Protein AF-A0A0Q6QA47-F1 (afdb_monomer_lite)

Foldseek 3Di:
DDDDPVDDDDDDDPDPDDDDDDDDDDDDPDDPPVVVVSVVCVVCVCVDPVNVVVVVVVVVVVVVVVVVVVVVVPPPPDDDD

Radius of gyration: 20.11 Å; chains: 1; bounding box: 49×29×54 Å

Secondary structure (DSSP, 8-state):
----TTS-------SSS------------PPTTHHHHHHHHHHHHTTSHHHHHHHHHHHHHHHHHHHHHHHHHTS------

pLDDT: mean 87.21, std 10.08, range [44.41, 96.06]

Sequence (81 aa):
MIFDDAYEHEAWNHSEKTRVVLFVDFVKPLRFPARFVNWALMNLAVFTPFIREGLDNHKAWEKKFYAQAEAFRNRPQAQKD

Structure (mmCIF, N/CA/C/O backbone):
data_AF-A0A0Q6QA47-F1
#
_entry.id   AF-A0A0Q6QA47-F1
#
loop_
_atom_site.group_PDB
_atom_site.id
_atom_site.type_symbol
_atom_site.label_atom_id
_atom_site.label_alt_id
_atom_site.label_comp_id
_atom_site.label_asym_id
_atom_site.label_entity_id
_atom_site.label_seq_id
_atom_site.pdbx_PDB_ins_code
_atom_site.Cartn_x
_atom_site.Cartn_y
_atom_site.Cartn_z
_atom_site.occupancy
_atom_site.B_iso_or_equiv
_atom_site.auth_seq_id
_atom_site.auth_comp_id
_atom_site.auth_asym_id
_atom_site.auth_atom_id
_atom_site.pdbx_PDB_model_num
ATOM 1 N N . MET A 1 1 ? -16.930 0.673 -6.510 1.00 68.50 1 MET A N 1
ATOM 2 C CA . MET A 1 1 ? -16.177 1.820 -7.056 1.00 68.50 1 MET A CA 1
ATOM 3 C C . MET A 1 1 ? -14.712 1.429 -7.044 1.00 68.50 1 MET A C 1
ATOM 5 O O . MET A 1 1 ? -14.292 0.870 -6.041 1.00 68.50 1 MET A O 1
ATOM 9 N N . ILE A 1 2 ? -13.997 1.619 -8.150 1.00 70.50 2 ILE A N 1
ATOM 10 C CA . ILE A 1 2 ? -12.555 1.356 -8.256 1.00 70.50 2 ILE A CA 1
ATOM 11 C C . ILE A 1 2 ? -11.905 2.724 -8.437 1.00 70.50 2 ILE A C 1
ATOM 13 O O . ILE A 1 2 ? -12.355 3.485 -9.295 1.00 70.50 2 ILE A O 1
ATOM 17 N N . PHE A 1 3 ? -10.930 3.043 -7.593 1.00 73.50 3 PHE A N 1
ATOM 18 C CA . PHE A 1 3 ? -10.158 4.277 -7.677 1.00 73.50 3 PHE A CA 1
ATOM 19 C C . PHE A 1 3 ? -8.825 3.978 -8.358 1.00 73.50 3 PHE A C 1
ATOM 21 O O . PHE A 1 3 ? -8.286 2.883 -8.201 1.00 73.50 3 PHE A O 1
ATOM 28 N N . ASP A 1 4 ? -8.338 4.925 -9.152 1.00 78.31 4 ASP A N 1
ATOM 29 C CA . ASP A 1 4 ? -6.987 4.871 -9.702 1.00 78.31 4 ASP A CA 1
ATOM 30 C C . ASP A 1 4 ? -6.063 5.670 -8.781 1.00 78.31 4 ASP A C 1
ATOM 32 O O . ASP A 1 4 ? -6.161 6.894 -8.708 1.00 78.31 4 ASP A O 1
ATOM 36 N N . ASP A 1 5 ? -5.162 4.982 -8.090 1.00 80.94 5 ASP A N 1
ATOM 37 C CA . ASP A 1 5 ? -4.226 5.599 -7.147 1.00 80.94 5 ASP A CA 1
ATOM 38 C C . ASP A 1 5 ? -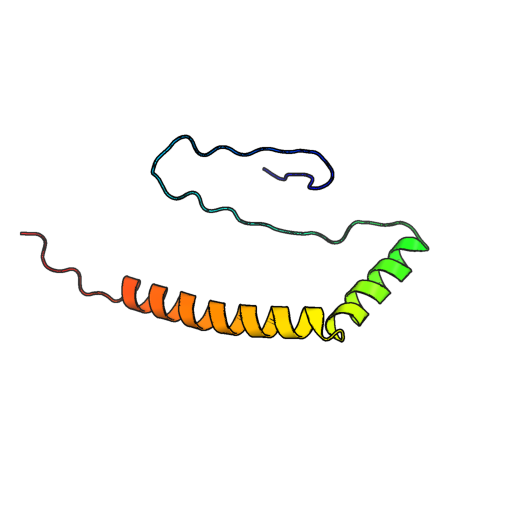3.219 6.551 -7.824 1.00 80.94 5 ASP A C 1
ATOM 40 O O . ASP A 1 5 ? -2.512 7.289 -7.140 1.00 80.94 5 ASP A O 1
ATOM 44 N N . ALA A 1 6 ? -3.139 6.570 -9.163 1.00 80.75 6 ALA A N 1
ATOM 45 C CA . ALA A 1 6 ? -2.286 7.502 -9.904 1.00 80.75 6 ALA A CA 1
ATOM 46 C C . ALA A 1 6 ? -2.844 8.933 -9.984 1.00 80.75 6 ALA A C 1
ATOM 48 O O . ALA A 1 6 ? -2.121 9.839 -10.403 1.00 80.75 6 ALA A O 1
ATOM 49 N N . TYR A 1 7 ? -4.110 9.143 -9.619 1.00 85.94 7 TYR A N 1
ATOM 50 C CA . TYR A 1 7 ? -4.732 10.463 -9.591 1.00 85.94 7 TYR A CA 1
ATOM 51 C C . TYR A 1 7 ? -5.008 10.898 -8.153 1.00 85.94 7 TYR A C 1
ATOM 53 O O . TYR A 1 7 ? -5.234 10.075 -7.264 1.00 85.94 7 TYR A O 1
ATOM 61 N N . GLU A 1 8 ? -5.006 12.209 -7.925 1.00 87.44 8 GLU A N 1
ATOM 62 C CA . GLU A 1 8 ? -5.334 12.771 -6.618 1.00 87.44 8 GLU A CA 1
ATOM 63 C C . GLU A 1 8 ? -6.804 12.514 -6.286 1.00 87.44 8 GLU A C 1
ATOM 65 O O . GLU A 1 8 ? -7.711 12.865 -7.044 1.00 87.44 8 GLU A O 1
ATOM 70 N N . HIS A 1 9 ? -7.032 11.894 -5.133 1.00 86.69 9 HIS A N 1
ATOM 71 C CA . HIS A 1 9 ? -8.362 11.618 -4.622 1.00 86.69 9 HIS A CA 1
ATOM 72 C C . HIS A 1 9 ? -8.404 11.922 -3.129 1.00 86.69 9 HIS A C 1
ATOM 74 O O . HIS A 1 9 ? -7.554 11.469 -2.363 1.00 86.69 9 HIS A O 1
ATOM 80 N N . GLU A 1 10 ? -9.439 12.641 -2.706 1.00 86.62 10 GLU A N 1
ATOM 81 C CA . GLU A 1 10 ? -9.701 12.918 -1.298 1.00 86.62 10 GLU A CA 1
ATOM 82 C C . GLU A 1 10 ? -11.015 12.286 -0.856 1.00 86.62 10 GLU A C 1
ATOM 84 O O . GLU A 1 10 ? -12.006 12.241 -1.590 1.00 86.62 10 GLU A O 1
ATOM 89 N N . ALA A 1 11 ? -11.036 11.803 0.382 1.00 87.00 11 ALA A N 1
ATOM 90 C CA . ALA A 1 11 ? -12.184 11.119 0.938 1.00 87.00 11 ALA A CA 1
ATOM 91 C C . ALA A 1 11 ? -12.439 11.585 2.375 1.00 87.00 11 ALA A C 1
ATOM 93 O O . ALA A 1 11 ? -11.767 11.159 3.309 1.00 87.00 11 ALA A O 1
ATOM 94 N N . TRP A 1 12 ? -13.472 12.406 2.559 1.00 91.12 12 TRP A N 1
ATOM 95 C CA . TRP A 1 12 ? -13.837 12.980 3.856 1.00 91.12 12 TRP A CA 1
ATOM 96 C C . TRP A 1 12 ? -15.012 12.221 4.495 1.00 91.12 12 TRP A C 1
ATOM 98 O O . TRP A 1 12 ? -16.025 11.964 3.841 1.00 91.12 12 TRP A O 1
ATOM 108 N N . ASN A 1 13 ? -14.888 11.832 5.771 1.00 91.81 13 ASN A N 1
ATOM 109 C CA . ASN A 1 13 ? -15.989 11.256 6.555 1.00 91.81 13 ASN A CA 1
ATOM 110 C C . ASN A 1 13 ? -16.622 12.346 7.432 1.00 91.81 13 ASN A C 1
ATOM 112 O O . ASN A 1 13 ? -16.069 12.704 8.464 1.00 91.81 13 ASN A O 1
ATOM 116 N N . HIS A 1 14 ? -17.789 12.852 7.034 1.00 93.62 14 HIS A N 1
ATOM 117 C CA . HIS A 1 14 ? -18.518 13.913 7.745 1.00 93.62 14 HIS A CA 1
ATOM 118 C C . HIS A 1 14 ? -19.410 13.381 8.884 1.00 93.62 14 HIS A C 1
ATOM 120 O O . HIS A 1 14 ? -20.413 13.998 9.234 1.00 93.62 14 HIS A O 1
ATOM 126 N N . SER A 1 15 ? -19.109 12.200 9.424 1.00 94.50 15 SER A N 1
ATOM 127 C CA . SER A 1 15 ? -19.899 11.566 10.479 1.00 94.50 15 SER A CA 1
ATOM 128 C C . SER A 1 15 ? -19.008 10.996 11.573 1.00 94.50 15 SER A C 1
ATOM 130 O O . SER A 1 15 ? -17.854 10.653 11.330 1.00 94.50 15 SER A O 1
ATOM 132 N N . GLU A 1 16 ? -19.582 10.808 12.759 1.00 92.00 16 GLU A N 1
ATOM 133 C CA . GLU A 1 16 ? -18.909 10.153 13.889 1.00 92.00 16 GLU A CA 1
ATOM 134 C C . GLU A 1 16 ? -18.857 8.619 13.752 1.00 92.00 16 GLU A C 1
ATOM 136 O O . GLU A 1 16 ? -18.343 7.919 14.623 1.00 92.00 16 GLU A O 1
ATOM 141 N N . LY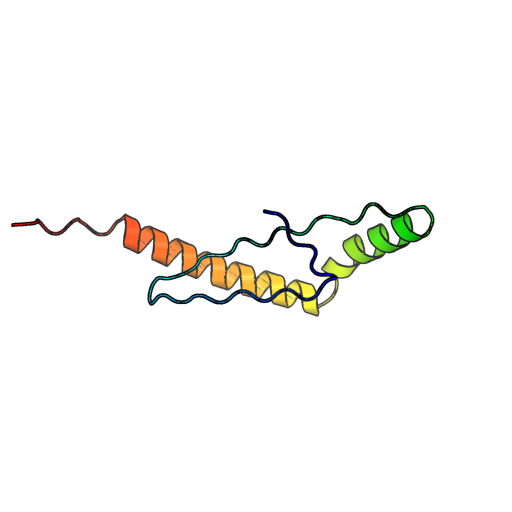S A 1 17 ? -19.404 8.060 12.664 1.00 91.81 17 LYS A N 1
ATOM 142 C CA . LYS A 1 17 ? -19.444 6.611 12.441 1.00 91.81 17 LYS A CA 1
ATOM 143 C C . LYS A 1 17 ? -18.132 6.112 11.842 1.00 91.81 17 LYS A C 1
ATOM 145 O O . LYS A 1 17 ? -17.517 6.773 11.004 1.00 91.81 17 LYS A O 1
ATOM 150 N N . THR A 1 18 ? -17.743 4.893 12.212 1.00 88.88 18 THR A N 1
ATOM 151 C CA . THR A 1 18 ? -16.576 4.208 11.646 1.00 88.88 18 THR A CA 1
ATOM 152 C C . THR A 1 18 ? -16.760 3.952 10.149 1.00 88.88 18 THR A C 1
ATOM 154 O O . THR A 1 18 ? -17.749 3.349 9.731 1.00 88.88 18 THR A O 1
ATOM 157 N N . ARG A 1 19 ? -15.775 4.362 9.342 1.00 89.50 19 ARG A N 1
ATOM 158 C CA . ARG A 1 19 ? -15.699 4.070 7.907 1.00 89.50 19 ARG A CA 1
ATOM 159 C C . ARG A 1 19 ? -14.645 2.996 7.662 1.00 89.50 19 ARG A C 1
ATOM 161 O O . ARG A 1 19 ? -13.480 3.194 7.986 1.00 89.50 19 ARG A O 1
ATOM 168 N N . VAL A 1 20 ? -15.056 1.886 7.058 1.00 85.88 20 VAL A N 1
ATOM 169 C CA . VAL A 1 20 ? -14.159 0.795 6.652 1.00 85.88 20 VAL A CA 1
ATOM 170 C C . VAL A 1 20 ? -13.869 0.928 5.158 1.00 85.88 20 VAL A C 1
ATOM 172 O O . VAL A 1 20 ? -14.787 1.163 4.371 1.00 85.88 20 VAL A O 1
ATOM 175 N N . VAL A 1 21 ? -12.602 0.799 4.769 1.00 84.06 21 VAL A N 1
ATOM 176 C CA . VAL A 1 21 ? -12.147 0.850 3.372 1.00 84.06 21 VAL A CA 1
ATOM 177 C C . VAL A 1 21 ? -11.416 -0.452 3.055 1.00 84.06 21 VAL A C 1
ATOM 179 O O . VAL A 1 21 ? -10.595 -0.899 3.850 1.00 84.06 21 VAL A O 1
ATOM 182 N N . LEU A 1 22 ? -11.731 -1.058 1.909 1.00 84.19 22 LEU A N 1
ATOM 183 C CA . LEU A 1 22 ? -11.025 -2.221 1.375 1.00 84.19 22 LEU A CA 1
ATOM 184 C C . LEU A 1 22 ? -10.170 -1.768 0.191 1.00 84.19 22 LEU A C 1
ATOM 186 O O . LEU A 1 22 ? -10.717 -1.303 -0.809 1.00 84.19 22 LEU A O 1
ATOM 190 N N . PHE A 1 23 ? -8.855 -1.928 0.309 1.00 84.19 23 PHE A N 1
ATOM 191 C CA . PHE A 1 23 ? -7.916 -1.721 -0.791 1.00 84.19 23 PHE A CA 1
ATOM 192 C C . PHE A 1 23 ? -7.677 -3.042 -1.522 1.00 84.19 23 PHE A C 1
ATOM 194 O O . PHE A 1 23 ? -7.503 -4.084 -0.887 1.00 84.19 23 PHE A O 1
ATOM 201 N N . VAL A 1 24 ? -7.704 -3.000 -2.854 1.00 84.25 24 VAL A N 1
ATOM 202 C CA . VAL A 1 24 ? -7.434 -4.153 -3.718 1.00 84.25 24 VAL A CA 1
ATOM 203 C C . VAL A 1 24 ? -6.545 -3.693 -4.866 1.00 84.25 24 VAL A C 1
ATOM 205 O O . VAL A 1 24 ? -7.008 -2.975 -5.749 1.00 84.25 24 VAL A O 1
ATOM 208 N N . ASP A 1 25 ? -5.296 -4.151 -4.863 1.00 84.62 25 ASP A N 1
ATOM 209 C CA . ASP A 1 25 ? -4.319 -3.843 -5.905 1.00 84.62 25 ASP A CA 1
ATOM 210 C C . ASP A 1 25 ? -4.256 -4.948 -6.959 1.00 84.62 25 ASP A C 1
ATOM 212 O O . ASP A 1 25 ? -4.235 -6.143 -6.651 1.00 84.62 25 ASP A O 1
ATOM 216 N N . PHE A 1 26 ? -4.174 -4.545 -8.227 1.00 87.06 26 PHE A N 1
ATOM 217 C CA . PHE A 1 26 ? -4.055 -5.457 -9.361 1.00 87.06 26 PHE A CA 1
ATOM 218 C C . PHE A 1 26 ? -2.718 -5.273 -10.077 1.00 87.06 26 PHE A C 1
ATOM 220 O O . PHE A 1 26 ? -2.195 -4.166 -10.205 1.00 87.06 26 PHE A O 1
ATOM 227 N N . VAL A 1 27 ? -2.182 -6.362 -10.629 1.00 88.75 27 VAL A N 1
ATOM 228 C CA . VAL A 1 27 ? -0.975 -6.294 -11.460 1.00 88.75 27 VAL A CA 1
ATOM 229 C C . VAL A 1 27 ? -1.284 -5.538 -12.753 1.00 88.75 27 VAL A C 1
ATOM 231 O O . VAL A 1 27 ? -2.136 -5.953 -13.540 1.00 88.75 27 VAL A O 1
ATOM 234 N N . LYS A 1 28 ? -0.550 -4.448 -13.007 1.00 87.38 28 LYS A N 1
ATOM 235 C CA . LYS A 1 28 ? -0.733 -3.628 -14.211 1.00 87.38 28 LYS A CA 1
ATOM 236 C C . LYS A 1 28 ? -0.433 -4.439 -15.486 1.00 87.38 28 LYS A C 1
ATOM 238 O O . LYS A 1 28 ? 0.648 -5.033 -15.585 1.00 87.38 28 LYS A O 1
ATOM 243 N N . PRO A 1 29 ? -1.327 -4.451 -16.497 1.00 88.69 29 PRO A N 1
ATOM 244 C CA . PRO A 1 29 ? -1.085 -5.139 -17.761 1.00 88.69 29 PRO A CA 1
ATOM 245 C C . PRO A 1 29 ? -0.075 -4.352 -18.608 1.00 88.69 29 PRO A C 1
ATOM 247 O O . PRO A 1 29 ? -0.426 -3.485 -19.405 1.00 88.69 29 PRO A O 1
ATOM 250 N N . LEU A 1 30 ? 1.211 -4.635 -18.413 1.00 93.38 30 LEU A N 1
ATOM 251 C CA . LEU A 1 30 ? 2.302 -4.000 -19.152 1.00 93.38 30 LEU A CA 1
ATOM 252 C C . LEU A 1 30 ? 2.608 -4.746 -20.461 1.00 93.38 30 LEU A C 1
ATOM 254 O O . LEU A 1 30 ? 2.389 -5.954 -20.582 1.00 93.38 30 LEU A O 1
ATOM 258 N N . ARG A 1 31 ? 3.165 -4.031 -21.446 1.00 94.56 31 ARG A N 1
ATOM 259 C CA . ARG A 1 31 ? 3.687 -4.622 -22.692 1.00 94.56 31 ARG A CA 1
ATOM 260 C C . ARG A 1 31 ? 5.126 -5.112 -22.492 1.00 94.56 31 ARG A C 1
ATOM 262 O O . ARG A 1 31 ? 5.804 -4.722 -21.541 1.00 94.56 31 ARG A O 1
ATOM 269 N N . PHE A 1 32 ? 5.603 -5.988 -23.372 1.00 94.25 32 PHE A N 1
ATOM 270 C CA . PHE A 1 32 ? 7.016 -6.379 -23.394 1.00 94.25 32 PHE A CA 1
ATOM 271 C C . PHE A 1 32 ? 7.890 -5.171 -23.794 1.00 94.25 32 PHE A C 1
ATOM 273 O O . PHE A 1 32 ? 7.480 -4.436 -24.694 1.00 94.25 32 PHE A O 1
ATOM 280 N N . PRO A 1 33 ? 9.058 -4.940 -23.156 1.00 94.50 33 PRO A N 1
ATOM 281 C CA . PRO A 1 33 ? 9.721 -5.768 -22.135 1.00 94.50 33 PRO A CA 1
ATOM 282 C C . PRO A 1 33 ? 9.314 -5.473 -20.681 1.00 94.50 33 PRO A C 1
ATOM 284 O O . PRO A 1 33 ? 9.614 -6.267 -19.790 1.00 94.50 33 PRO A O 1
ATOM 287 N N . ALA A 1 34 ? 8.587 -4.383 -20.426 1.00 96.06 34 ALA A N 1
ATOM 288 C CA . ALA A 1 34 ? 8.223 -3.940 -19.077 1.00 96.06 34 ALA A CA 1
ATOM 289 C C . ALA A 1 34 ? 7.461 -5.002 -18.263 1.00 96.06 34 ALA A C 1
ATOM 291 O O . ALA A 1 34 ? 7.680 -5.131 -17.062 1.00 96.06 34 ALA A O 1
ATOM 292 N N . ARG A 1 35 ? 6.628 -5.829 -18.910 1.00 95.00 35 ARG A N 1
ATOM 293 C CA . ARG A 1 35 ? 5.945 -6.956 -18.250 1.00 95.00 35 ARG A CA 1
ATOM 294 C C . ARG A 1 35 ? 6.912 -7.953 -17.609 1.00 95.00 35 ARG A C 1
ATOM 296 O O . ARG A 1 35 ? 6.631 -8.441 -16.520 1.00 95.00 35 ARG A O 1
ATOM 303 N N . PHE A 1 36 ? 8.022 -8.260 -18.282 1.00 95.25 36 PHE A N 1
ATOM 304 C CA . PHE A 1 36 ? 9.022 -9.197 -17.769 1.00 95.25 36 PHE A CA 1
ATOM 305 C C . PHE A 1 36 ? 9.749 -8.606 -16.561 1.00 95.25 36 PHE A C 1
ATOM 307 O O . PHE A 1 36 ? 9.867 -9.268 -15.535 1.00 95.25 36 PHE A O 1
ATOM 314 N N . VAL A 1 37 ? 10.153 -7.336 -16.654 1.00 95.69 37 VAL A N 1
ATOM 315 C CA . VAL A 1 37 ? 10.789 -6.616 -15.542 1.00 95.69 37 VAL A CA 1
ATOM 316 C C . VAL A 1 37 ? 9.855 -6.547 -14.334 1.00 95.69 37 VAL A C 1
ATOM 318 O O . VAL A 1 37 ? 10.266 -6.890 -13.232 1.00 95.69 37 VAL A O 1
ATOM 321 N N . ASN A 1 38 ? 8.585 -6.182 -14.534 1.00 93.75 38 ASN A N 1
ATOM 322 C CA . ASN A 1 38 ? 7.595 -6.141 -13.458 1.00 93.75 38 ASN A CA 1
ATOM 323 C C . ASN A 1 38 ? 7.395 -7.515 -12.805 1.00 93.75 38 ASN A C 1
ATOM 325 O O . ASN A 1 38 ? 7.387 -7.620 -11.583 1.00 93.75 38 ASN A O 1
ATOM 329 N N . TRP A 1 39 ? 7.285 -8.579 -13.608 1.00 93.94 39 TRP A N 1
ATOM 330 C CA . TRP A 1 39 ? 7.196 -9.941 -13.086 1.00 93.94 39 TRP A CA 1
ATOM 331 C C . TRP A 1 39 ? 8.429 -10.303 -12.247 1.00 93.94 39 TRP A C 1
ATOM 333 O O . TRP A 1 39 ? 8.274 -10.776 -11.124 1.00 93.94 39 TRP A O 1
ATOM 343 N N . ALA A 1 40 ? 9.640 -10.030 -12.741 1.00 94.75 40 ALA A N 1
ATOM 344 C CA . ALA A 1 40 ? 10.871 -10.313 -12.008 1.00 94.75 40 ALA A CA 1
ATOM 345 C C . ALA A 1 40 ? 10.935 -9.531 -10.686 1.00 94.75 40 ALA A C 1
ATOM 347 O O . ALA A 1 40 ? 11.201 -10.123 -9.644 1.00 94.75 40 ALA A O 1
ATOM 348 N N . LEU A 1 41 ? 10.620 -8.232 -10.702 1.00 93.19 41 LEU A N 1
ATOM 349 C CA . LEU A 1 41 ? 10.598 -7.398 -9.499 1.00 93.19 41 LEU A CA 1
ATOM 350 C C . LEU A 1 41 ? 9.610 -7.925 -8.457 1.00 93.19 41 LEU A C 1
ATOM 352 O O . LEU A 1 41 ? 9.998 -8.086 -7.308 1.00 93.19 41 LEU A O 1
ATOM 356 N N . MET A 1 42 ? 8.374 -8.254 -8.840 1.00 90.75 42 MET A N 1
ATOM 357 C CA . MET A 1 42 ? 7.374 -8.771 -7.895 1.00 90.75 42 MET A CA 1
ATOM 358 C C . MET A 1 42 ? 7.786 -10.118 -7.287 1.00 90.75 42 MET A C 1
ATOM 360 O O . MET A 1 42 ? 7.628 -10.329 -6.086 1.00 90.75 42 MET A O 1
ATOM 364 N N . ASN A 1 43 ? 8.362 -11.018 -8.091 1.00 90.69 43 ASN A N 1
ATOM 365 C CA . ASN A 1 43 ? 8.809 -12.327 -7.606 1.00 90.69 43 ASN A CA 1
ATOM 366 C C . ASN A 1 43 ? 10.084 -12.244 -6.760 1.00 90.69 43 ASN A C 1
ATOM 368 O O . ASN A 1 43 ? 10.310 -13.113 -5.925 1.00 90.69 43 ASN A O 1
ATOM 372 N N . LEU A 1 44 ? 10.918 -11.220 -6.956 1.00 93.00 44 LEU A N 1
ATOM 373 C CA . LEU A 1 44 ? 12.141 -11.033 -6.177 1.00 93.00 44 LEU A CA 1
ATOM 374 C C . LEU A 1 44 ? 11.927 -10.163 -4.930 1.00 93.00 44 LEU A C 1
ATOM 376 O O . LEU A 1 44 ? 12.617 -10.351 -3.927 1.00 93.00 44 LEU A O 1
ATOM 380 N N . ALA A 1 45 ? 10.951 -9.253 -4.952 1.00 89.19 45 ALA A N 1
ATOM 381 C CA . ALA A 1 45 ? 10.657 -8.329 -3.858 1.00 89.19 45 ALA A CA 1
ATOM 382 C C . ALA A 1 45 ? 10.322 -9.052 -2.544 1.00 89.19 45 ALA A C 1
ATOM 384 O O . ALA A 1 45 ? 10.718 -8.588 -1.475 1.00 89.19 45 ALA A O 1
ATOM 385 N N . VAL A 1 46 ? 9.680 -10.224 -2.604 1.00 85.94 46 VAL A N 1
ATOM 386 C CA . VAL A 1 46 ? 9.354 -11.049 -1.422 1.00 85.94 46 VAL A CA 1
ATOM 387 C C . VAL A 1 46 ? 10.587 -11.571 -0.669 1.00 85.94 46 VAL A C 1
ATOM 389 O O . VAL A 1 46 ? 10.489 -11.993 0.485 1.00 85.94 46 VAL A O 1
ATOM 392 N N . PHE A 1 47 ? 11.768 -11.545 -1.292 1.00 89.69 47 PHE A N 1
ATOM 393 C CA . PHE A 1 47 ? 13.023 -11.916 -0.637 1.00 89.69 47 PHE A CA 1
ATOM 394 C C . PHE A 1 47 ? 13.706 -10.736 0.060 1.00 89.69 47 PHE A C 1
ATOM 396 O O . PHE A 1 47 ? 14.676 -10.945 0.788 1.00 89.69 47 PHE A O 1
ATOM 403 N N . THR A 1 48 ? 13.206 -9.511 -0.118 1.00 92.50 48 THR A N 1
ATOM 404 C CA . THR A 1 48 ? 13.774 -8.329 0.534 1.00 92.50 48 THR A CA 1
ATOM 405 C C . THR A 1 48 ? 13.392 -8.274 2.020 1.00 92.50 48 THR A C 1
ATOM 407 O O . THR A 1 48 ? 12.265 -8.637 2.374 1.00 92.50 48 THR A O 1
ATOM 410 N N . PRO A 1 49 ? 14.291 -7.806 2.911 1.00 91.31 49 PRO A N 1
ATOM 411 C CA . PRO A 1 49 ? 14.000 -7.708 4.344 1.00 91.31 49 PRO A CA 1
ATOM 412 C C . PRO A 1 49 ? 12.768 -6.851 4.647 1.00 91.31 49 PRO A C 1
ATOM 414 O O . PRO A 1 49 ? 11.942 -7.241 5.464 1.00 91.31 49 PRO A O 1
ATOM 417 N N . PHE A 1 50 ? 12.609 -5.741 3.923 1.00 91.19 50 PHE A N 1
ATOM 418 C CA . PHE A 1 50 ? 11.508 -4.798 4.106 1.00 91.19 50 PHE A CA 1
ATOM 419 C C . PHE A 1 50 ? 10.128 -5.454 3.933 1.00 91.19 50 PHE A C 1
ATOM 421 O O . PHE A 1 50 ? 9.256 -5.312 4.787 1.00 91.19 50 PHE A O 1
ATOM 428 N N . ILE A 1 51 ? 9.935 -6.230 2.860 1.00 89.94 51 ILE A N 1
ATOM 429 C CA . ILE A 1 51 ? 8.658 -6.914 2.606 1.00 89.94 51 ILE A CA 1
ATOM 430 C C . ILE A 1 51 ? 8.417 -8.044 3.613 1.00 89.94 51 ILE A C 1
ATOM 432 O O . ILE A 1 51 ? 7.286 -8.244 4.054 1.00 89.94 51 ILE A O 1
ATOM 436 N N . ARG A 1 52 ? 9.467 -8.775 4.004 1.00 90.81 52 ARG A N 1
ATOM 437 C CA . ARG A 1 52 ? 9.353 -9.866 4.986 1.00 90.81 52 ARG A CA 1
ATOM 438 C C . ARG A 1 52 ? 8.944 -9.361 6.362 1.00 90.81 52 ARG A C 1
ATOM 440 O O . ARG A 1 52 ? 8.006 -9.896 6.941 1.00 90.81 52 ARG A O 1
ATOM 447 N N . GLU A 1 53 ? 9.596 -8.308 6.844 1.00 93.38 53 GLU A N 1
ATOM 448 C CA . GLU A 1 53 ? 9.263 -7.689 8.126 1.00 93.38 53 GLU A CA 1
ATOM 449 C C . GLU A 1 53 ? 7.825 -7.151 8.125 1.00 93.38 53 GLU A C 1
ATOM 451 O O . GLU A 1 53 ? 7.063 -7.392 9.063 1.00 93.38 53 GLU A O 1
ATOM 456 N N . GLY A 1 54 ? 7.415 -6.492 7.034 1.00 92.56 54 GLY A N 1
ATOM 457 C CA . GLY A 1 54 ? 6.033 -6.052 6.850 1.00 92.56 54 GLY A CA 1
ATOM 458 C C . GLY A 1 54 ? 5.030 -7.209 6.912 1.00 92.56 54 GLY A C 1
ATOM 459 O O . GLY A 1 54 ? 4.010 -7.106 7.597 1.00 92.56 54 GLY A O 1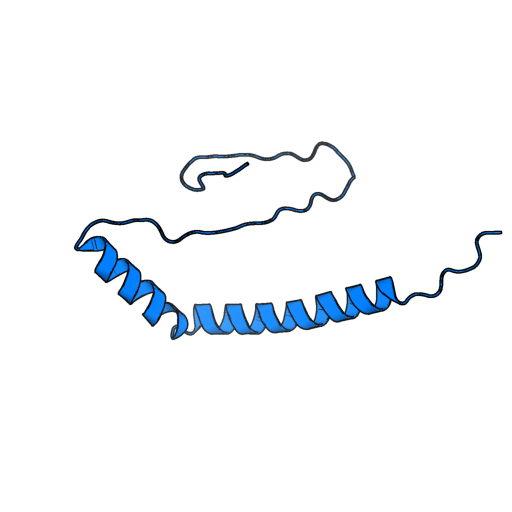
ATOM 460 N N . LEU A 1 55 ? 5.333 -8.334 6.257 1.00 91.38 55 LEU A N 1
ATOM 461 C CA . LEU A 1 55 ? 4.482 -9.525 6.262 1.00 91.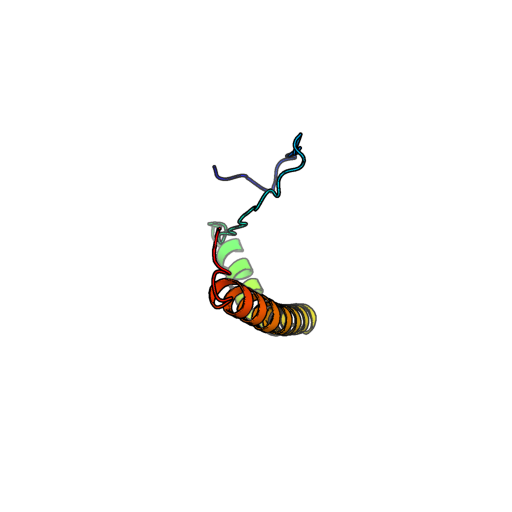38 55 LEU A CA 1
ATOM 462 C C . LEU A 1 55 ? 4.372 -10.159 7.656 1.00 91.38 55 LEU A C 1
ATOM 464 O O . LEU A 1 55 ? 3.279 -10.556 8.064 1.00 91.38 55 LEU A O 1
ATOM 468 N N . ASP A 1 56 ? 5.476 -10.256 8.393 1.00 94.44 56 ASP A N 1
ATOM 469 C CA . ASP A 1 56 ? 5.487 -10.839 9.736 1.00 94.44 56 ASP A CA 1
ATOM 470 C C . ASP A 1 56 ? 4.700 -9.969 10.726 1.00 94.44 56 ASP A C 1
ATOM 472 O O . ASP A 1 56 ? 3.865 -10.478 11.483 1.00 94.44 56 ASP A O 1
ATOM 476 N N . ASN A 1 57 ? 4.875 -8.648 10.650 1.00 94.38 57 ASN A N 1
ATOM 477 C CA . ASN A 1 57 ? 4.094 -7.688 11.427 1.00 94.38 57 ASN A CA 1
ATOM 478 C C . ASN A 1 57 ? 2.599 -7.760 11.086 1.00 94.38 57 ASN A C 1
ATOM 480 O O . ASN A 1 57 ? 1.759 -7.780 11.991 1.00 94.38 57 ASN A O 1
ATOM 484 N N . HIS A 1 58 ? 2.257 -7.869 9.797 1.00 93.88 58 HIS A N 1
ATOM 485 C CA . HIS A 1 58 ? 0.875 -8.041 9.357 1.00 93.88 58 HIS A CA 1
ATOM 486 C C . HIS A 1 58 ? 0.263 -9.323 9.935 1.00 93.88 58 HIS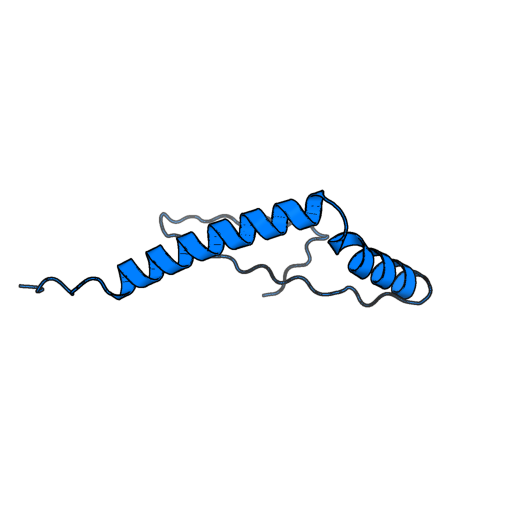 A C 1
ATOM 488 O O . HIS A 1 58 ? -0.835 -9.282 10.487 1.00 93.88 58 HIS A O 1
ATOM 494 N N . LYS A 1 59 ? 0.954 -10.465 9.855 1.00 95.00 59 LYS A N 1
ATOM 495 C CA . LYS A 1 59 ? 0.464 -11.738 10.419 1.00 95.00 59 LYS A CA 1
ATOM 496 C C . LYS A 1 59 ? 0.270 -11.658 11.934 1.00 95.00 59 LYS A C 1
ATOM 498 O O . LYS A 1 59 ? -0.713 -12.173 12.470 1.00 95.00 59 LYS A O 1
ATOM 503 N N . ALA A 1 60 ? 1.193 -11.004 12.640 1.00 95.62 60 ALA A N 1
ATOM 504 C CA . ALA A 1 60 ? 1.088 -10.808 14.082 1.00 95.62 60 ALA A CA 1
ATOM 505 C C . ALA A 1 60 ? -0.128 -9.945 14.458 1.00 95.62 60 ALA A C 1
ATOM 507 O O . ALA A 1 60 ? -0.824 -10.248 15.432 1.00 95.62 60 ALA A O 1
ATOM 508 N N . TRP A 1 61 ? -0.396 -8.887 13.689 1.00 95.06 61 TRP A N 1
ATOM 509 C CA . TRP A 1 61 ? -1.596 -8.067 13.837 1.00 95.06 61 TRP A CA 1
ATOM 510 C C . TRP A 1 61 ? -2.869 -8.868 13.536 1.00 95.06 61 TRP A C 1
ATOM 512 O O . TRP A 1 61 ? -3.786 -8.878 14.356 1.00 95.06 61 TRP A O 1
ATOM 522 N N . GLU A 1 62 ? -2.893 -9.606 12.426 1.00 95.00 62 GLU A N 1
ATOM 523 C CA . GLU A 1 62 ? -4.038 -10.398 11.969 1.00 95.00 62 GLU A CA 1
ATOM 524 C C . GLU A 1 62 ? -4.485 -11.417 13.028 1.00 95.00 62 GLU A C 1
ATOM 526 O O . GLU A 1 62 ? -5.665 -11.497 13.375 1.00 95.00 62 GLU A O 1
ATOM 531 N N . LYS A 1 63 ? -3.527 -12.129 13.638 1.00 94.94 63 LYS A N 1
ATOM 532 C CA . LYS A 1 63 ? -3.802 -13.064 14.737 1.00 94.94 63 LYS A CA 1
ATOM 533 C C . LYS A 1 63 ? -4.501 -12.380 15.916 1.00 94.94 63 LYS A C 1
ATOM 535 O O . LYS A 1 63 ? -5.443 -12.932 16.482 1.00 94.94 63 LYS A O 1
ATOM 540 N N . LYS A 1 64 ? -4.041 -11.185 16.306 1.00 94.25 64 LYS A N 1
ATOM 541 C CA . LYS A 1 64 ? -4.643 -10.413 17.408 1.00 94.25 64 LYS A CA 1
ATOM 542 C C . LYS A 1 64 ? -6.036 -9.913 17.033 1.00 94.25 64 LYS A C 1
ATOM 544 O O . LYS A 1 64 ? -6.938 -9.980 17.864 1.00 94.25 64 LYS A O 1
ATOM 549 N N . PHE A 1 65 ? -6.201 -9.429 15.805 1.00 92.19 65 PHE A N 1
ATOM 550 C CA . PHE A 1 65 ? -7.466 -8.918 15.290 1.00 92.19 65 PHE A CA 1
ATOM 551 C C . PHE A 1 65 ? -8.552 -10.000 15.299 1.00 92.19 65 PHE A C 1
ATOM 553 O O . PHE A 1 65 ? -9.613 -9.792 15.888 1.00 92.19 65 PHE A O 1
ATOM 560 N N . TYR A 1 66 ? -8.276 -11.182 14.740 1.00 91.94 66 TYR A N 1
ATOM 561 C CA . TYR A 1 66 ? -9.261 -12.264 14.711 1.00 91.94 66 TYR A CA 1
ATOM 562 C C . TYR A 1 66 ? -9.565 -12.838 16.094 1.00 91.94 66 TYR A C 1
ATOM 564 O O . TYR A 1 66 ? -10.727 -13.113 16.374 1.00 91.94 66 TYR A O 1
ATOM 572 N N . ALA A 1 67 ? -8.577 -12.937 16.990 1.00 93.31 67 ALA A N 1
ATOM 573 C CA . ALA A 1 67 ? -8.829 -13.351 18.371 1.00 93.31 67 ALA A CA 1
ATOM 574 C C . ALA A 1 67 ? -9.791 -12.389 19.096 1.00 93.31 67 ALA A C 1
ATOM 576 O O . ALA A 1 67 ? -10.690 -12.822 19.816 1.00 93.31 67 ALA A O 1
ATOM 577 N N . GLN A 1 68 ? -9.644 -11.076 18.883 1.00 90.44 68 GLN A N 1
ATOM 578 C CA . GLN A 1 68 ? -10.564 -10.074 19.434 1.00 90.44 68 GLN A CA 1
ATOM 579 C C . GLN A 1 68 ? -11.950 -10.147 18.786 1.00 90.44 68 GLN A C 1
ATOM 581 O O . GLN A 1 68 ? -12.956 -10.068 19.492 1.00 90.44 68 GLN A O 1
ATOM 586 N N . ALA A 1 69 ? -12.014 -10.316 17.463 1.00 89.31 69 ALA A N 1
ATOM 587 C CA . ALA A 1 69 ? -13.272 -10.458 16.737 1.00 89.31 69 ALA A CA 1
ATOM 588 C C . ALA A 1 69 ? -14.047 -11.711 17.179 1.00 89.31 69 ALA A C 1
ATOM 590 O O . ALA A 1 69 ? -15.261 -11.653 17.371 1.00 89.31 69 ALA A O 1
ATOM 591 N N . GLU A 1 70 ? -13.350 -12.826 17.401 1.00 88.75 70 GLU A N 1
ATOM 592 C CA . GLU A 1 70 ? -13.926 -14.063 17.924 1.00 88.75 70 GLU A CA 1
ATOM 593 C C . GLU A 1 70 ? -14.419 -13.889 19.365 1.00 88.75 70 GLU A C 1
ATOM 595 O O . GLU A 1 70 ? -15.559 -14.239 19.667 1.00 88.75 70 GLU A O 1
ATOM 600 N N . ALA A 1 71 ? -13.622 -13.267 20.240 1.00 89.00 71 ALA A N 1
ATOM 601 C CA . ALA A 1 71 ? -14.042 -12.960 21.606 1.00 89.00 71 ALA A CA 1
ATOM 602 C C . ALA A 1 71 ? -15.275 -12.039 21.643 1.00 89.00 71 ALA A C 1
ATOM 604 O O . ALA A 1 71 ? -16.168 -12.241 22.462 1.00 89.00 71 ALA A O 1
ATOM 605 N N . PHE A 1 72 ? -15.351 -11.049 20.747 1.00 86.31 72 PHE A N 1
ATOM 606 C CA . PHE A 1 72 ? -16.521 -10.184 20.601 1.00 86.31 72 PHE A CA 1
ATOM 607 C C . PHE A 1 72 ? -17.749 -10.964 20.118 1.00 86.31 72 PHE A C 1
ATOM 609 O O . PHE A 1 72 ? -18.825 -10.816 20.692 1.00 86.31 72 PHE A O 1
ATOM 616 N N . ARG A 1 73 ? -17.588 -11.825 19.104 1.00 84.69 73 ARG A N 1
ATOM 617 C CA . ARG A 1 73 ? -18.663 -12.671 18.566 1.00 84.69 73 ARG A CA 1
ATOM 618 C C . ARG A 1 73 ? -19.206 -13.658 19.602 1.00 84.69 73 ARG A C 1
ATOM 620 O O . ARG A 1 73 ? -20.408 -13.896 19.629 1.00 84.69 73 ARG A O 1
ATOM 627 N N . ASN A 1 74 ? -18.332 -14.211 20.439 1.00 85.75 74 ASN A N 1
ATOM 628 C CA . ASN A 1 74 ? -18.672 -15.226 21.436 1.00 85.75 74 ASN A CA 1
ATOM 629 C C . ASN A 1 74 ? -19.076 -14.634 22.797 1.00 85.75 74 ASN A C 1
ATOM 631 O O . ASN A 1 74 ? -19.279 -15.389 23.749 1.00 85.75 74 ASN A O 1
ATOM 635 N N . ARG A 1 75 ? -19.201 -13.302 22.929 1.00 81.62 75 ARG A N 1
ATOM 636 C CA . ARG A 1 75 ? -19.733 -12.698 24.158 1.00 81.62 75 ARG A CA 1
ATOM 637 C C . ARG A 1 75 ? -21.177 -13.170 24.369 1.00 81.62 75 ARG A C 1
ATOM 639 O O . ARG A 1 75 ? -21.999 -12.973 23.473 1.00 81.62 75 ARG A O 1
ATOM 646 N N . PRO A 1 76 ? -21.515 -13.753 25.534 1.00 75.25 76 PRO A N 1
ATOM 647 C CA . PRO A 1 76 ? -22.899 -14.075 25.844 1.00 75.25 76 PRO A CA 1
ATOM 648 C C . PRO A 1 76 ? -23.723 -12.785 25.794 1.00 75.25 76 PRO A C 1
ATOM 650 O O . PRO A 1 76 ? -23.334 -11.771 26.379 1.00 75.25 76 PRO A O 1
ATOM 653 N N . GLN A 1 77 ? -24.836 -12.807 25.056 1.00 66.25 77 GLN A N 1
ATOM 654 C CA . GLN A 1 77 ? -25.805 -11.716 25.067 1.00 66.25 77 GLN A CA 1
ATOM 655 C C . GLN A 1 77 ? -26.350 -11.619 26.4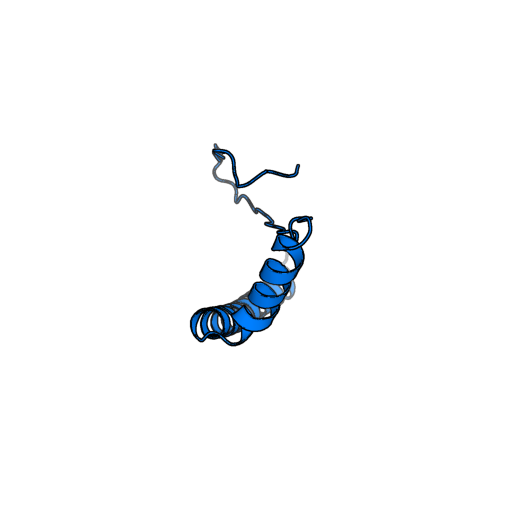91 1.00 66.25 77 GLN A C 1
ATOM 657 O O . GLN A 1 77 ? -27.171 -12.438 26.897 1.00 66.25 77 GLN A O 1
ATOM 662 N N . ALA A 1 78 ? -25.855 -10.660 27.273 1.00 60.94 78 ALA A N 1
ATOM 663 C CA . ALA A 1 78 ? -26.489 -10.322 28.532 1.00 60.94 78 ALA A CA 1
ATOM 664 C C . ALA A 1 78 ? -27.926 -9.897 28.207 1.00 60.94 78 ALA A C 1
ATOM 666 O O . ALA A 1 78 ? -28.139 -8.962 27.431 1.00 60.94 78 ALA A O 1
ATOM 667 N N . GLN A 1 79 ? -28.857 -10.694 28.731 1.00 54.97 79 GLN A N 1
ATOM 668 C CA . GLN A 1 79 ? -30.295 -10.493 28.823 1.00 54.97 79 GLN A CA 1
ATOM 669 C C . GLN A 1 79 ? -30.672 -9.010 28.650 1.00 54.97 79 GLN A C 1
ATOM 671 O O . GLN A 1 79 ? -30.335 -8.176 29.487 1.00 54.97 79 GLN A O 1
ATOM 676 N N . LYS A 1 80 ? -31.333 -8.676 27.536 1.00 50.81 80 LYS A N 1
ATOM 677 C CA . LYS A 1 80 ? -32.134 -7.452 27.465 1.00 50.81 80 LYS A CA 1
ATOM 678 C C . LYS A 1 80 ? -33.350 -7.696 28.356 1.00 50.81 80 LYS A C 1
ATOM 680 O O . LYS A 1 80 ? -34.189 -8.515 27.980 1.00 50.81 80 LYS A O 1
ATOM 685 N N . ASP A 1 81 ? -33.374 -7.052 29.518 1.00 44.41 81 ASP A N 1
ATOM 686 C CA . ASP A 1 81 ? -34.602 -6.825 30.288 1.00 44.41 81 ASP A CA 1
ATOM 687 C C . ASP A 1 81 ? -35.586 -5.954 29.487 1.00 44.41 81 ASP A C 1
ATOM 689 O O . ASP A 1 81 ? -35.117 -5.043 28.756 1.00 44.41 81 ASP A O 1
#